Protein AF-A0A924C8W8-F1 (afdb_monomer_lite)

Structure (mmCIF, N/CA/C/O backbone):
data_AF-A0A924C8W8-F1
#
_entry.id   AF-A0A924C8W8-F1
#
loop_
_atom_site.group_PDB
_atom_site.id
_atom_site.type_symbol
_atom_site.label_atom_id
_atom_site.label_alt_id
_atom_site.label_comp_id
_atom_site.label_asym_id
_atom_site.label_entity_id
_atom_site.label_seq_id
_atom_site.pdbx_PDB_ins_code
_atom_site.Cartn_x
_atom_site.Cartn_y
_atom_site.Cartn_z
_atom_site.occupancy
_atom_site.B_iso_or_equiv
_atom_site.auth_seq_id
_atom_site.auth_comp_id
_atom_site.auth_asym_id
_atom_site.auth_atom_id
_atom_site.pdbx_PDB_model_num
ATOM 1 N N . MET A 1 1 ? 62.296 -9.195 -19.898 1.00 49.72 1 MET A N 1
ATOM 2 C CA . MET A 1 1 ? 61.948 -7.994 -19.109 1.00 49.72 1 MET A CA 1
ATOM 3 C C . MET A 1 1 ? 62.668 -6.804 -19.711 1.00 49.72 1 MET A C 1
ATOM 5 O O . MET A 1 1 ? 63.877 -6.718 -19.579 1.00 49.72 1 MET A O 1
ATOM 9 N N . SER A 1 2 ? 61.947 -5.932 -20.408 1.00 40.09 2 SER A N 1
ATOM 10 C CA . SER A 1 2 ? 62.395 -4.562 -20.660 1.00 40.09 2 SER A CA 1
ATOM 11 C C . SER A 1 2 ? 61.134 -3.714 -20.779 1.00 40.09 2 SER A C 1
ATOM 13 O O . SER A 1 2 ? 60.302 -3.962 -21.648 1.00 40.09 2 SER A O 1
ATOM 15 N N . ASN A 1 3 ? 60.918 -2.844 -19.797 1.00 49.16 3 ASN A N 1
ATOM 16 C CA . ASN A 1 3 ? 59.716 -2.024 -19.675 1.00 49.16 3 ASN A CA 1
ATOM 17 C C . ASN A 1 3 ? 59.833 -0.860 -20.675 1.00 49.16 3 ASN A C 1
ATOM 19 O O . ASN A 1 3 ? 60.861 -0.176 -20.639 1.00 49.16 3 ASN A O 1
ATOM 23 N N . PRO A 1 4 ? 58.865 -0.630 -21.580 1.00 58.09 4 PRO A N 1
ATOM 24 C CA . PRO A 1 4 ? 58.994 0.438 -22.560 1.00 58.09 4 PRO A CA 1
ATOM 25 C C . PRO A 1 4 ? 59.036 1.801 -21.862 1.00 58.09 4 PRO A C 1
ATOM 27 O O . PRO A 1 4 ? 58.225 2.111 -20.987 1.00 58.09 4 PRO A O 1
ATOM 30 N N . VAL A 1 5 ? 60.021 2.611 -22.253 1.00 65.06 5 VAL A N 1
ATOM 31 C CA . VAL A 1 5 ? 60.199 3.988 -21.784 1.00 65.06 5 VAL A CA 1
ATOM 32 C C . VAL A 1 5 ? 58.973 4.797 -22.206 1.00 65.06 5 VAL A C 1
ATOM 34 O O . VAL A 1 5 ? 58.684 4.919 -23.397 1.00 65.06 5 VAL A O 1
ATOM 37 N N . ARG A 1 6 ? 58.234 5.332 -21.228 1.00 61.59 6 ARG A N 1
ATOM 38 C CA . ARG A 1 6 ? 57.070 6.190 -21.484 1.00 61.59 6 ARG A CA 1
ATOM 39 C C . ARG A 1 6 ? 57.528 7.458 -22.203 1.00 61.59 6 ARG A C 1
ATOM 41 O O . ARG A 1 6 ? 58.385 8.185 -21.708 1.00 61.59 6 ARG A O 1
ATOM 48 N N . THR A 1 7 ? 56.960 7.711 -23.375 1.00 68.50 7 THR A N 1
ATOM 49 C CA . THR A 1 7 ? 57.207 8.920 -24.172 1.00 68.50 7 THR A CA 1
ATOM 50 C C . THR A 1 7 ? 56.271 10.044 -23.729 1.00 68.50 7 THR A C 1
ATOM 52 O O . THR A 1 7 ? 55.170 9.770 -23.246 1.00 68.50 7 THR A O 1
ATOM 55 N N . LEU A 1 8 ? 56.668 11.308 -23.924 1.00 57.53 8 LEU A N 1
ATOM 56 C CA . LEU A 1 8 ? 55.819 12.476 -23.627 1.00 57.53 8 LEU A CA 1
ATOM 57 C C . LEU A 1 8 ? 54.434 12.358 -24.286 1.00 57.53 8 LEU A C 1
ATOM 59 O O . LEU A 1 8 ? 53.424 12.588 -23.629 1.00 57.53 8 LEU A O 1
ATOM 63 N N . SER A 1 9 ? 54.374 11.870 -25.528 1.00 61.16 9 SER A N 1
ATOM 64 C CA . SER A 1 9 ? 53.119 11.614 -26.243 1.00 61.16 9 SER A CA 1
ATOM 65 C C . SER A 1 9 ? 52.227 10.571 -25.550 1.00 61.16 9 SER A C 1
ATOM 67 O O . SER A 1 9 ? 51.014 10.738 -25.512 1.00 61.16 9 SER A O 1
ATOM 69 N N . SER A 1 10 ? 52.803 9.528 -24.939 1.00 65.50 10 SER A N 1
ATOM 70 C CA . SER A 1 10 ? 52.042 8.496 -24.208 1.00 65.50 10 SER A CA 1
ATOM 71 C C . SER A 1 10 ? 51.504 8.958 -22.849 1.00 65.50 10 SER A C 1
ATOM 73 O O . SER A 1 10 ? 50.552 8.379 -22.341 1.00 65.50 10 SER A O 1
ATOM 75 N N . VAL A 1 11 ? 52.100 9.998 -22.257 1.00 62.12 11 VAL A N 1
ATOM 76 C CA . VAL A 1 11 ? 51.616 10.606 -21.007 1.00 62.12 11 VAL A CA 1
ATOM 77 C C . VAL A 1 11 ? 50.543 11.655 -21.313 1.00 62.12 11 VAL A C 1
ATOM 79 O O . VAL A 1 11 ? 49.527 11.704 -20.628 1.00 62.12 11 VAL A O 1
ATOM 82 N N . VAL A 1 12 ? 50.725 12.442 -22.382 1.00 58.84 12 VAL A N 1
ATOM 83 C CA . VAL A 1 12 ? 49.772 13.479 -22.820 1.00 58.84 12 VAL A CA 1
ATOM 84 C C . VAL A 1 12 ? 48.501 12.884 -23.438 1.00 58.84 12 VAL A C 1
ATOM 86 O O . VAL A 1 12 ? 47.419 13.427 -23.229 1.00 58.84 12 VAL A O 1
ATOM 89 N N . SER A 1 13 ? 48.592 11.724 -24.097 1.00 59.62 13 SER A N 1
ATOM 90 C CA . SER A 1 13 ? 47.418 10.975 -24.575 1.00 59.62 13 SER A CA 1
ATOM 91 C C . SER A 1 13 ? 46.485 10.511 -23.447 1.00 59.62 13 SER A C 1
ATOM 93 O O . SER A 1 13 ? 45.340 10.192 -23.732 1.00 59.62 13 SER A O 1
ATOM 95 N N . CYS A 1 14 ? 46.947 10.467 -22.192 1.00 55.50 14 CYS A N 1
ATOM 96 C CA . CYS A 1 14 ? 46.107 10.199 -21.018 1.00 55.50 14 CYS A CA 1
ATOM 97 C C . CYS A 1 14 ? 45.684 11.481 -20.274 1.00 55.50 14 CYS A C 1
ATOM 99 O O . CYS A 1 14 ? 45.031 11.392 -19.241 1.00 55.50 14 CYS A O 1
ATOM 101 N N . LEU A 1 15 ? 46.116 12.660 -20.735 1.00 60.59 15 LEU A N 1
ATOM 102 C CA . LEU A 1 15 ? 45.879 13.959 -20.089 1.00 60.59 15 LEU A CA 1
ATOM 103 C C . LEU A 1 15 ? 45.055 14.921 -20.955 1.00 60.59 15 LEU A C 1
ATOM 105 O O . LEU A 1 15 ? 44.768 16.030 -20.515 1.00 60.59 15 LEU A O 1
ATOM 109 N N . SER A 1 16 ? 44.675 14.530 -22.171 1.00 56.75 16 SER A N 1
ATOM 110 C CA . SER A 1 16 ? 43.897 15.372 -23.083 1.00 56.75 16 SER A CA 1
ATOM 111 C C . SER A 1 16 ? 42.663 14.640 -23.607 1.00 56.75 16 SER A C 1
ATOM 113 O O . SER A 1 16 ? 42.475 14.487 -24.805 1.00 56.75 16 SER A O 1
ATOM 115 N N . ASP A 1 17 ? 41.789 14.244 -22.678 1.00 58.53 17 ASP A N 1
ATOM 116 C CA . ASP A 1 17 ? 40.392 13.860 -22.957 1.00 58.53 17 ASP A CA 1
ATOM 117 C C . ASP A 1 17 ? 39.496 15.087 -23.257 1.00 58.53 17 ASP A C 1
ATOM 119 O O . ASP A 1 17 ? 38.274 14.979 -23.333 1.00 58.53 17 ASP A O 1
ATOM 123 N N . TYR A 1 18 ? 40.084 16.284 -23.368 1.00 59.72 18 TYR A N 1
ATOM 124 C CA . TYR A 1 18 ? 39.355 17.526 -23.598 1.00 59.72 18 TYR A CA 1
ATOM 125 C C . TYR A 1 18 ? 39.267 17.822 -25.095 1.00 59.72 18 TYR A C 1
ATOM 127 O O . TYR A 1 18 ? 40.156 18.444 -25.677 1.00 59.72 18 TYR A O 1
ATOM 135 N N . ASP A 1 19 ? 38.176 17.363 -25.696 1.00 68.56 19 ASP A N 1
ATOM 136 C CA . ASP A 1 19 ? 37.683 17.865 -26.972 1.00 68.56 19 ASP A CA 1
ATOM 137 C C . ASP A 1 19 ? 36.762 19.076 -26.690 1.00 68.56 19 ASP A C 1
ATOM 139 O O . ASP A 1 19 ? 35.719 18.907 -26.051 1.00 68.56 19 ASP A O 1
ATOM 143 N N . PRO A 1 20 ? 37.142 20.309 -27.085 1.00 66.62 20 PRO A N 1
ATOM 144 C CA . PRO A 1 20 ? 36.341 21.512 -26.842 1.00 66.62 20 PRO A CA 1
ATOM 145 C C . PRO A 1 20 ? 35.015 21.518 -27.615 1.00 66.62 20 PRO A C 1
ATOM 147 O O . PRO A 1 20 ? 34.113 22.269 -27.240 1.00 66.62 20 PRO A O 1
ATOM 150 N N . ASP A 1 21 ? 34.894 20.685 -28.651 1.00 74.62 21 ASP A N 1
ATOM 151 C CA . ASP A 1 21 ? 33.683 20.513 -29.450 1.00 74.62 21 ASP A CA 1
ATOM 152 C C . ASP A 1 21 ? 32.840 19.316 -28.965 1.00 74.62 21 ASP A C 1
ATOM 154 O O . ASP A 1 21 ? 31.777 19.030 -29.526 1.00 74.62 21 ASP A O 1
ATOM 158 N N . ALA A 1 22 ? 33.272 18.619 -27.903 1.00 82.69 22 ALA A N 1
ATOM 159 C CA . ALA A 1 22 ? 32.518 17.511 -27.335 1.00 82.69 22 ALA A CA 1
ATOM 160 C C . ALA A 1 22 ? 31.176 17.982 -26.774 1.00 82.69 22 ALA A C 1
ATOM 162 O O . ALA A 1 22 ? 31.083 18.934 -25.994 1.00 82.69 22 ALA A O 1
ATOM 163 N N . LEU A 1 23 ? 30.128 17.234 -27.115 1.00 83.81 23 LEU A N 1
ATOM 164 C CA . LEU A 1 23 ? 28.798 17.473 -26.587 1.00 83.81 23 LEU A CA 1
ATOM 165 C C . LEU A 1 23 ? 28.797 17.266 -25.057 1.00 83.81 23 LEU A C 1
ATOM 167 O O . LEU A 1 23 ? 29.151 16.179 -24.586 1.00 83.81 23 LEU A O 1
ATOM 171 N N . PRO A 1 24 ? 28.363 18.258 -24.259 1.00 89.19 24 PRO A N 1
ATOM 172 C CA . PRO A 1 24 ? 28.185 18.086 -22.826 1.00 89.19 24 PRO A CA 1
ATOM 173 C C . PRO A 1 24 ? 27.278 16.893 -22.511 1.00 89.19 24 PRO A C 1
ATOM 175 O O . PRO A 1 24 ? 26.231 16.715 -23.130 1.00 89.19 24 PRO A O 1
ATOM 178 N N . VAL A 1 25 ? 27.628 16.114 -21.483 1.00 91.06 25 VAL A N 1
ATOM 179 C CA . VAL A 1 25 ? 26.879 14.904 -21.087 1.00 91.06 25 VAL A CA 1
ATOM 180 C C . VAL A 1 25 ? 25.386 15.179 -20.871 1.00 91.06 25 VAL A C 1
ATOM 182 O O . VAL A 1 25 ? 24.559 14.342 -21.214 1.00 91.06 25 VAL A O 1
ATOM 185 N N . ALA A 1 26 ? 25.026 16.345 -20.325 1.00 92.06 26 ALA A N 1
ATOM 186 C CA . ALA A 1 26 ? 23.626 16.735 -20.160 1.00 92.06 26 ALA A CA 1
ATOM 187 C C . ALA A 1 26 ? 22.896 16.837 -21.510 1.00 92.06 26 ALA A C 1
ATOM 189 O O . ALA A 1 26 ? 21.870 16.194 -21.687 1.00 92.06 26 ALA A O 1
ATOM 190 N N . GLN A 1 27 ? 23.489 17.524 -22.491 1.00 89.56 27 GLN A N 1
ATOM 191 C CA . GLN A 1 27 ? 22.912 17.652 -23.832 1.00 89.56 27 GLN A CA 1
ATOM 192 C C . GLN A 1 27 ? 22.836 16.299 -24.549 1.00 89.56 27 GLN A C 1
ATOM 194 O O . GLN A 1 27 ? 21.854 16.015 -25.224 1.00 89.56 27 GLN A O 1
ATOM 199 N N . ALA A 1 28 ? 23.834 15.430 -24.366 1.00 92.31 28 ALA A N 1
ATOM 200 C CA . ALA A 1 28 ? 23.784 14.071 -24.903 1.00 92.31 28 ALA A CA 1
ATOM 201 C C . ALA A 1 28 ? 22.609 13.269 -24.322 1.00 92.31 28 ALA A C 1
ATOM 203 O O . ALA A 1 28 ? 21.937 12.543 -25.050 1.00 92.31 28 ALA A O 1
ATOM 204 N N . ARG A 1 29 ? 22.341 13.409 -23.018 1.00 94.88 29 ARG A N 1
ATOM 205 C CA . ARG A 1 29 ? 21.207 12.752 -22.354 1.00 94.88 29 ARG A CA 1
ATOM 206 C C . ARG A 1 29 ? 19.866 13.297 -22.830 1.00 94.88 29 ARG A C 1
ATOM 208 O O . ARG A 1 29 ? 18.963 12.489 -23.015 1.00 94.88 29 ARG A O 1
ATOM 215 N N . ASP A 1 30 ? 19.761 14.606 -23.040 1.00 94.00 30 ASP A N 1
ATOM 216 C CA . ASP A 1 30 ? 18.543 15.243 -23.552 1.00 94.00 30 ASP A CA 1
ATOM 217 C C . ASP A 1 30 ? 18.231 14.740 -24.965 1.00 94.00 30 ASP A C 1
ATOM 219 O O . ASP A 1 30 ? 17.139 14.240 -25.209 1.00 94.00 30 ASP A O 1
ATOM 223 N N . ILE A 1 31 ? 19.232 14.728 -25.856 1.00 93.12 31 ILE A N 1
ATOM 224 C CA . ILE A 1 31 ? 19.084 14.162 -27.204 1.00 93.12 31 ILE A CA 1
ATOM 225 C C . ILE A 1 31 ? 18.654 12.696 -27.120 1.00 93.12 31 ILE A C 1
ATOM 227 O O . ILE A 1 31 ? 17.700 12.302 -27.774 1.00 93.12 31 ILE A O 1
ATOM 231 N N . ILE A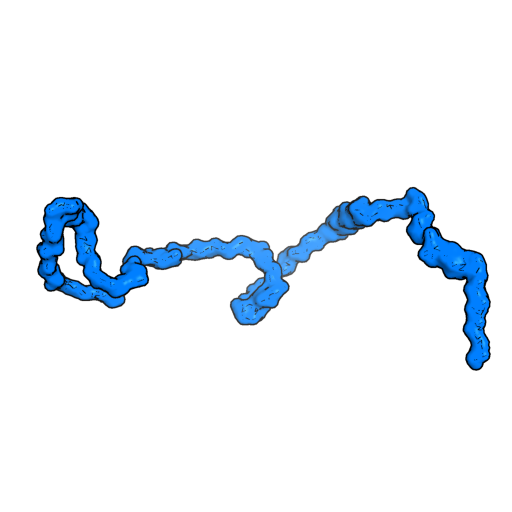 1 32 ? 19.324 11.869 -26.312 1.00 95.19 32 ILE A N 1
ATOM 232 C CA . ILE A 1 32 ? 18.947 10.455 -26.170 1.00 95.19 32 ILE A CA 1
ATOM 233 C C . ILE A 1 32 ? 17.493 10.318 -25.696 1.00 95.19 32 ILE A C 1
ATOM 235 O O . ILE A 1 32 ? 16.770 9.478 -26.224 1.00 95.19 32 ILE A O 1
ATOM 239 N N . ALA A 1 33 ? 17.056 11.134 -24.734 1.00 93.75 33 ALA A N 1
ATOM 240 C CA . ALA A 1 33 ? 15.683 11.115 -24.241 1.00 93.75 33 ALA A CA 1
ATOM 241 C C . ALA A 1 33 ? 14.667 11.507 -25.327 1.00 93.75 33 ALA A C 1
ATOM 243 O O . ALA A 1 33 ? 13.618 10.874 -25.407 1.00 93.75 33 ALA A O 1
ATOM 244 N N . ASP A 1 34 ? 15.000 12.466 -26.197 1.00 94.62 34 ASP A N 1
ATOM 245 C CA . ASP A 1 34 ? 14.142 12.902 -27.309 1.00 94.62 34 ASP A CA 1
ATOM 246 C C . ASP A 1 34 ? 13.908 11.805 -28.367 1.00 94.62 34 ASP A C 1
ATOM 248 O O . ASP A 1 34 ? 12.926 11.858 -29.107 1.00 94.62 34 ASP A O 1
ATOM 252 N N . PHE A 1 35 ? 14.793 10.806 -28.450 1.00 93.62 35 PHE A N 1
ATOM 253 C CA . PHE A 1 35 ? 14.707 9.705 -29.419 1.00 93.62 35 PHE A CA 1
ATOM 254 C C . PHE A 1 35 ? 14.166 8.389 -28.837 1.00 93.62 35 PHE A C 1
ATOM 256 O O . PHE A 1 35 ? 14.043 7.412 -29.579 1.00 93.62 35 PHE A O 1
ATOM 263 N N . ILE A 1 36 ? 13.866 8.321 -27.536 1.00 95.19 36 ILE A N 1
ATOM 264 C CA . ILE A 1 36 ? 13.356 7.101 -26.897 1.00 95.19 36 ILE A CA 1
ATOM 265 C C . ILE A 1 36 ? 11.845 7.197 -26.713 1.00 95.19 36 ILE A C 1
ATOM 267 O O . ILE A 1 36 ? 11.331 8.110 -26.072 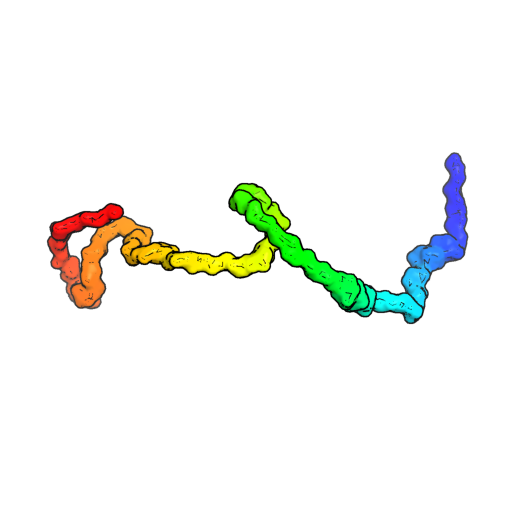1.00 95.19 36 ILE A O 1
ATOM 271 N N . GLU A 1 37 ? 11.140 6.180 -27.198 1.00 92.88 37 GLU A N 1
ATOM 272 C CA . GLU A 1 37 ? 9.716 5.995 -26.939 1.00 92.88 37 GLU A CA 1
ATOM 273 C C . GLU A 1 37 ? 9.512 5.042 -25.747 1.00 92.88 37 GLU A C 1
ATOM 275 O O . GLU A 1 37 ? 10.189 4.009 -25.655 1.00 92.88 37 GLU A O 1
ATOM 280 N N . PRO A 1 38 ? 8.599 5.355 -24.808 1.00 90.50 38 PRO A N 1
ATOM 281 C CA . PRO A 1 38 ? 8.223 4.426 -23.750 1.00 90.50 38 PRO A CA 1
ATOM 282 C C . PRO A 1 38 ? 7.650 3.122 -24.316 1.00 90.50 38 PRO A C 1
ATOM 284 O O . PRO A 1 38 ? 6.914 3.129 -25.299 1.00 90.50 38 PRO A O 1
ATOM 287 N N . ILE A 1 39 ? 7.939 2.001 -23.653 1.00 93.06 39 ILE A N 1
ATOM 288 C CA . ILE A 1 39 ? 7.331 0.709 -23.990 1.00 93.06 39 ILE A CA 1
ATOM 289 C C . ILE A 1 39 ? 5.853 0.736 -23.578 1.00 93.06 39 ILE A C 1
ATOM 291 O O . ILE A 1 39 ? 5.542 1.017 -22.421 1.00 93.06 39 ILE A O 1
ATOM 295 N N . ASP A 1 40 ? 4.960 0.402 -24.506 1.00 92.75 40 ASP A N 1
ATOM 296 C CA . ASP A 1 40 ? 3.504 0.358 -24.317 1.00 92.75 40 ASP A CA 1
ATOM 297 C C . ASP A 1 40 ? 2.959 -1.060 -24.068 1.00 92.75 40 ASP A C 1
ATOM 299 O O . ASP A 1 40 ? 1.800 -1.236 -23.691 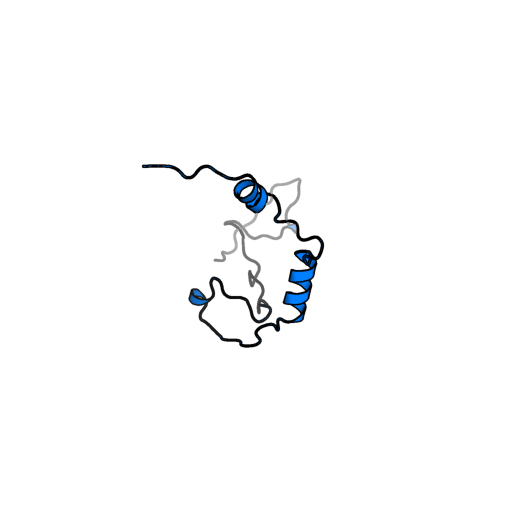1.00 92.75 40 ASP A O 1
ATOM 303 N N . ALA A 1 41 ? 3.794 -2.085 -24.257 1.00 95.94 41 ALA A N 1
ATOM 304 C CA . ALA A 1 41 ? 3.427 -3.470 -24.024 1.00 95.94 41 ALA A CA 1
ATOM 305 C C . ALA A 1 41 ? 3.155 -3.733 -22.535 1.00 95.94 41 ALA A C 1
ATOM 307 O O . ALA A 1 41 ? 4.009 -3.525 -21.671 1.00 95.94 41 ALA A O 1
ATOM 308 N N . VAL A 1 42 ? 1.970 -4.273 -22.252 1.00 97.31 42 VAL A N 1
ATOM 309 C CA . VAL A 1 42 ? 1.526 -4.638 -20.905 1.00 97.31 42 VAL A CA 1
ATOM 310 C C . VAL A 1 42 ? 1.285 -6.138 -20.837 1.00 97.31 42 VAL A C 1
ATOM 312 O O . VAL A 1 42 ? 0.720 -6.738 -21.750 1.00 97.31 42 VAL A O 1
ATOM 315 N N . GLU A 1 43 ? 1.669 -6.744 -19.720 1.00 97.12 43 GLU A N 1
ATOM 316 C CA . GLU A 1 43 ? 1.305 -8.116 -19.389 1.00 97.12 43 GLU A CA 1
ATOM 317 C C . GLU A 1 43 ? 0.781 -8.208 -17.955 1.00 97.12 43 GLU A C 1
ATOM 319 O O . GLU A 1 43 ? 1.163 -7.429 -17.079 1.00 97.12 43 GLU A O 1
ATOM 324 N N . HIS A 1 44 ? -0.083 -9.191 -17.712 1.00 97.38 44 HIS A N 1
ATOM 325 C CA . HIS A 1 44 ? -0.533 -9.538 -16.371 1.00 97.38 44 HIS A CA 1
ATOM 326 C C . HIS A 1 44 ? 0.284 -10.714 -15.853 1.00 97.38 44 HIS A C 1
ATOM 328 O O . HIS A 1 44 ? 0.290 -11.793 -16.442 1.00 97.38 44 HIS A O 1
ATOM 334 N N . VAL A 1 45 ? 0.932 -10.511 -14.713 1.00 97.25 45 VAL A N 1
ATOM 335 C CA . VAL A 1 45 ? 1.736 -11.531 -14.038 1.00 97.25 45 VAL A CA 1
ATOM 336 C C . VAL A 1 45 ? 1.185 -11.798 -12.643 1.00 97.25 45 VAL A C 1
ATOM 338 O O . VAL A 1 45 ? 0.520 -10.953 -12.044 1.00 97.25 45 VAL A O 1
ATOM 341 N N . ALA A 1 46 ? 1.468 -12.981 -12.100 1.00 98.00 46 ALA A N 1
ATOM 342 C CA . ALA A 1 46 ? 1.167 -13.273 -10.703 1.00 98.00 46 ALA A CA 1
ATOM 343 C C . ALA A 1 46 ? 2.060 -12.439 -9.765 1.00 98.00 46 ALA A C 1
ATOM 345 O O . ALA A 1 46 ? 3.221 -12.179 -10.084 1.00 98.00 46 ALA A O 1
ATOM 346 N N . LEU A 1 47 ? 1.553 -12.087 -8.575 1.00 97.44 47 LEU A N 1
ATOM 347 C CA . LEU A 1 47 ? 2.273 -11.255 -7.594 1.00 97.44 47 LEU A CA 1
ATOM 348 C C . LEU A 1 47 ? 3.709 -11.724 -7.282 1.00 97.44 47 LEU A C 1
ATOM 350 O O . LEU A 1 47 ? 4.598 -10.874 -7.250 1.00 97.44 47 LEU A O 1
ATOM 354 N N . PRO A 1 48 ? 4.006 -13.031 -7.122 1.00 98.06 48 PRO A N 1
ATOM 355 C CA . PRO A 1 48 ? 5.380 -13.473 -6.868 1.00 98.06 48 PRO A CA 1
ATOM 356 C C . PRO A 1 48 ? 6.367 -13.163 -8.005 1.00 98.06 48 PRO A C 1
ATOM 358 O O . PRO A 1 48 ? 7.565 -13.071 -7.760 1.00 98.06 48 PRO A O 1
ATOM 361 N N . ALA A 1 49 ? 5.879 -12.990 -9.236 1.00 97.88 49 ALA A N 1
ATOM 362 C CA . ALA A 1 49 ? 6.685 -12.651 -10.409 1.00 97.88 49 ALA A CA 1
ATOM 363 C C . ALA A 1 49 ? 6.745 -11.135 -10.687 1.00 97.88 49 ALA A C 1
ATOM 365 O O . ALA A 1 49 ? 7.381 -10.712 -11.651 1.00 97.88 49 ALA A O 1
ATOM 366 N N . ALA A 1 50 ? 6.083 -10.311 -9.868 1.00 97.44 50 ALA A N 1
ATOM 367 C CA . ALA A 1 50 ? 6.004 -8.865 -10.073 1.00 97.44 50 ALA A CA 1
ATOM 368 C C . ALA A 1 50 ? 7.223 -8.094 -9.529 1.00 97.44 50 ALA A C 1
ATOM 370 O O . ALA A 1 50 ? 7.411 -6.927 -9.869 1.00 97.44 50 ALA A O 1
ATOM 371 N N . LEU A 1 51 ? 8.067 -8.715 -8.695 1.00 97.88 51 LEU A N 1
ATOM 372 C CA . LEU A 1 51 ? 9.234 -8.050 -8.111 1.00 97.88 51 LEU A CA 1
ATOM 373 C C . LEU A 1 51 ? 10.209 -7.576 -9.204 1.00 97.88 51 LEU A C 1
ATOM 375 O O . LEU A 1 51 ? 10.651 -8.363 -10.036 1.00 97.88 51 LEU A O 1
ATOM 379 N N . GLY A 1 52 ? 10.559 -6.286 -9.183 1.00 96.75 52 GLY A N 1
ATOM 380 C CA . GLY A 1 52 ? 11.459 -5.667 -10.166 1.00 96.75 52 GLY A CA 1
ATOM 381 C C . GLY A 1 52 ? 10.794 -5.260 -11.487 1.00 96.75 52 GLY A C 1
ATOM 382 O O . GLY A 1 52 ? 11.476 -4.753 -12.374 1.00 96.75 52 GLY A O 1
ATOM 383 N N . ARG A 1 53 ? 9.478 -5.458 -11.632 1.00 96.62 53 ARG A N 1
ATOM 384 C CA . ARG A 1 53 ? 8.688 -4.970 -12.772 1.00 96.62 53 ARG A CA 1
ATOM 385 C C . ARG A 1 53 ? 8.241 -3.519 -12.541 1.00 96.62 53 ARG A C 1
ATOM 387 O O . ARG A 1 53 ? 8.212 -3.044 -11.408 1.00 96.62 53 ARG A O 1
ATOM 394 N N . VAL A 1 54 ? 7.864 -2.832 -13.620 1.00 95.62 54 VAL A N 1
ATOM 395 C CA . VAL A 1 54 ? 7.268 -1.486 -13.577 1.00 95.62 54 VAL A CA 1
ATOM 396 C C . VAL A 1 54 ? 5.756 -1.615 -13.751 1.00 95.62 54 VAL A C 1
ATOM 398 O O . VAL A 1 54 ? 5.301 -2.370 -14.610 1.00 95.62 54 VAL A O 1
ATOM 401 N N . LEU A 1 55 ? 4.981 -0.912 -12.921 1.00 96.25 55 LEU A N 1
ATOM 402 C CA . LEU A 1 55 ? 3.526 -0.873 -13.052 1.00 96.25 55 LEU A CA 1
ATOM 403 C C . LEU A 1 55 ? 3.132 -0.177 -14.356 1.00 96.25 55 LEU A C 1
ATOM 405 O O . LEU A 1 55 ? 3.617 0.910 -14.653 1.00 96.25 55 LEU A O 1
ATOM 409 N N . ALA A 1 56 ? 2.221 -0.797 -15.102 1.00 96.50 56 ALA A N 1
ATOM 410 C CA . ALA A 1 56 ? 1.665 -0.208 -16.317 1.00 96.50 56 ALA A CA 1
ATOM 411 C C . ALA A 1 56 ? 0.594 0.862 -16.032 1.00 96.50 56 ALA A C 1
ATOM 413 O O . ALA A 1 56 ? 0.333 1.711 -16.877 1.00 96.50 56 ALA A O 1
ATOM 414 N N . ALA A 1 57 ? -0.041 0.804 -14.859 1.00 95.81 57 ALA A N 1
ATOM 415 C CA . ALA A 1 57 ? -1.074 1.734 -14.417 1.00 95.81 57 ALA A CA 1
ATOM 416 C C . ALA A 1 57 ? -1.117 1.801 -12.882 1.00 95.81 57 ALA A C 1
ATOM 418 O O . ALA A 1 57 ? -0.584 0.919 -12.199 1.00 95.81 57 ALA A O 1
ATOM 419 N N . ASP A 1 58 ? -1.783 2.826 -12.355 1.00 97.62 58 ASP A N 1
ATOM 420 C CA . ASP A 1 58 ? -1.996 3.000 -10.919 1.00 97.62 58 ASP A CA 1
ATOM 421 C C . ASP A 1 58 ? -2.765 1.817 -10.308 1.00 97.62 58 ASP A C 1
ATOM 423 O O . ASP A 1 58 ? -3.718 1.292 -10.888 1.00 97.62 58 ASP A O 1
ATOM 427 N N . VAL A 1 59 ? -2.376 1.421 -9.094 1.00 96.44 59 VAL A N 1
ATOM 428 C CA . VAL A 1 59 ? -3.074 0.392 -8.312 1.00 96.44 59 VAL A CA 1
ATOM 429 C C . VAL A 1 59 ? -3.936 1.083 -7.264 1.00 96.44 59 VAL A C 1
ATOM 431 O O . VAL A 1 59 ? -3.430 1.592 -6.265 1.00 96.44 59 VAL A O 1
ATOM 434 N N . ILE A 1 60 ? -5.246 1.100 -7.494 1.00 97.56 60 ILE A N 1
ATOM 435 C CA . ILE A 1 60 ? -6.220 1.732 -6.601 1.00 97.56 60 ILE A CA 1
ATOM 436 C C . ILE A 1 60 ? -6.873 0.663 -5.723 1.00 97.56 60 ILE A C 1
ATOM 438 O O . ILE A 1 60 ? -7.333 -0.361 -6.233 1.00 97.56 60 ILE A O 1
ATOM 442 N N . SER A 1 61 ? -6.920 0.895 -4.406 1.00 96.94 61 SER A N 1
ATOM 443 C CA . SER A 1 61 ? -7.598 -0.029 -3.492 1.00 96.94 61 SER A CA 1
ATOM 444 C C . SER A 1 61 ? -9.102 -0.051 -3.784 1.00 96.94 61 SER A C 1
ATOM 446 O O . SER A 1 61 ? -9.719 1.014 -3.825 1.00 96.94 61 SER A O 1
ATOM 448 N N . PRO A 1 62 ? -9.722 -1.230 -3.952 1.00 96.94 62 PRO A N 1
ATOM 449 C CA . PRO A 1 62 ? -11.164 -1.330 -4.151 1.00 96.94 62 PRO A CA 1
ATOM 450 C C . PRO A 1 62 ? -11.960 -1.233 -2.838 1.00 96.94 62 PRO A C 1
ATOM 452 O O . PRO A 1 62 ? -13.188 -1.256 -2.880 1.00 96.94 62 PRO A O 1
ATOM 455 N N . ALA A 1 63 ? -11.285 -1.188 -1.684 1.00 96.31 63 ALA A N 1
ATOM 456 C CA . ALA A 1 63 ? -11.910 -1.193 -0.366 1.00 96.31 63 ALA A CA 1
ATOM 457 C C . ALA A 1 63 ? -11.057 -0.465 0.684 1.00 96.31 63 ALA A C 1
ATOM 459 O O . ALA A 1 63 ? -9.840 -0.316 0.523 1.00 96.31 63 ALA A O 1
ATOM 460 N N . ASP A 1 64 ? -11.702 -0.067 1.778 1.00 96.81 64 ASP A N 1
ATOM 461 C CA . ASP A 1 64 ? -11.027 0.433 2.970 1.00 96.81 64 ASP A CA 1
ATOM 462 C C . ASP A 1 64 ? -10.250 -0.686 3.671 1.00 96.81 64 ASP A C 1
ATOM 464 O O . ASP A 1 64 ? -10.659 -1.853 3.692 1.00 96.81 64 ASP A O 1
ATOM 468 N N . VAL A 1 65 ? -9.107 -0.324 4.251 1.00 93.25 65 VAL A N 1
ATOM 469 C CA . VAL A 1 65 ? -8.268 -1.235 5.032 1.00 93.25 65 VAL A CA 1
ATOM 470 C C . VAL A 1 65 ? -7.849 -0.511 6.319 1.00 93.25 65 VAL A C 1
ATOM 472 O O . VAL A 1 65 ? -6.993 0.373 6.249 1.00 93.25 65 VAL A O 1
ATOM 475 N N . PRO A 1 66 ? -8.420 -0.863 7.490 1.00 93.69 66 PRO A N 1
ATOM 476 C CA . PRO A 1 66 ? -9.388 -1.942 7.720 1.00 93.69 66 PRO A CA 1
ATOM 477 C C . PRO A 1 66 ? -10.777 -1.636 7.136 1.00 93.69 66 PRO A C 1
ATOM 479 O O . PRO A 1 66 ? -11.163 -0.482 7.001 1.00 93.69 66 PRO A O 1
ATOM 482 N N . ALA A 1 67 ? -11.538 -2.685 6.810 1.00 94.94 67 ALA A N 1
ATOM 483 C CA . ALA A 1 67 ? -12.872 -2.533 6.219 1.00 94.94 67 ALA A CA 1
ATOM 484 C C . ALA A 1 67 ? -13.919 -1.987 7.209 1.00 94.94 67 ALA A C 1
ATOM 486 O O . ALA A 1 67 ? -14.940 -1.438 6.795 1.00 94.94 67 ALA A O 1
ATOM 487 N N . HIS A 1 68 ? -13.687 -2.170 8.511 1.00 93.44 68 HIS A N 1
ATOM 488 C CA . HIS A 1 68 ? -14.582 -1.784 9.599 1.00 93.44 68 HIS A CA 1
ATOM 489 C C . HIS A 1 68 ? -13.763 -1.316 10.803 1.00 93.44 68 HIS A C 1
ATOM 491 O O . HIS A 1 68 ? -12.588 -1.673 10.927 1.00 93.44 68 HIS A O 1
ATOM 497 N N . ASP A 1 69 ? -14.410 -0.596 11.718 1.00 93.88 69 ASP A N 1
ATOM 498 C CA . ASP A 1 69 ? -13.821 -0.258 13.010 1.00 93.88 69 ASP A CA 1
ATOM 499 C C . ASP A 1 69 ? -13.496 -1.542 13.786 1.00 93.88 69 ASP A C 1
ATOM 501 O O . ASP A 1 69 ? -14.364 -2.387 14.022 1.00 93.88 69 ASP A O 1
ATOM 505 N N . ASN A 1 70 ? -12.239 -1.692 14.192 1.00 93.81 70 ASN A N 1
ATOM 506 C CA . ASN A 1 70 ? -11.766 -2.814 14.989 1.00 93.81 70 ASN A CA 1
ATOM 507 C C . ASN A 1 70 ? -11.026 -2.323 16.236 1.00 93.81 70 ASN A C 1
ATOM 509 O O . ASN A 1 70 ? -10.449 -1.235 1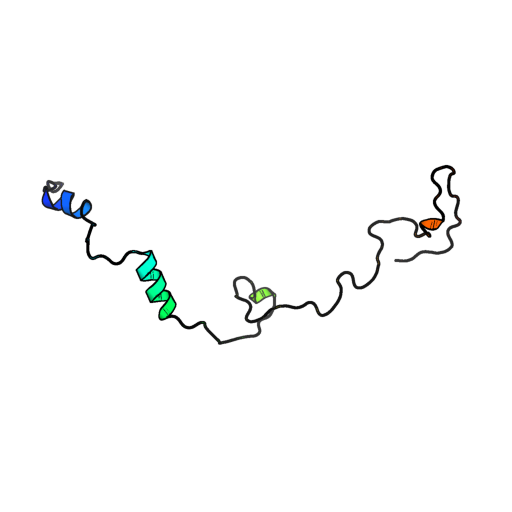6.261 1.00 93.81 70 ASN A O 1
ATOM 513 N N . SER A 1 71 ? -11.024 -3.142 17.289 1.00 94.19 71 SER A N 1
ATOM 514 C CA . SER A 1 71 ? -10.228 -2.827 18.470 1.00 94.19 71 SER A CA 1
ATOM 515 C C . SER A 1 71 ? -8.746 -3.022 18.165 1.00 94.19 71 SER A C 1
ATOM 517 O O . SER A 1 71 ? -8.340 -4.073 17.672 1.00 94.19 71 SER A O 1
ATOM 519 N N . ALA A 1 72 ? -7.927 -2.019 18.484 1.00 93.00 72 ALA A N 1
ATOM 520 C CA . ALA A 1 72 ? -6.477 -2.110 18.330 1.00 93.00 72 ALA A CA 1
ATOM 521 C C . ALA A 1 72 ? -5.823 -3.021 19.384 1.00 93.00 72 ALA A C 1
ATOM 523 O O . ALA A 1 72 ? -4.706 -3.491 19.180 1.00 93.00 72 ALA A O 1
ATOM 524 N N . MET A 1 73 ? -6.497 -3.236 20.518 1.00 94.06 73 MET A N 1
ATOM 525 C CA . MET A 1 73 ? -6.016 -4.049 21.635 1.00 94.06 73 MET A CA 1
ATOM 526 C C . MET A 1 73 ? -7.161 -4.817 22.293 1.00 94.06 73 MET A C 1
ATOM 528 O O . MET A 1 73 ? -8.336 -4.508 22.089 1.00 94.06 73 MET A O 1
ATOM 532 N N . ASP A 1 74 ? -6.811 -5.759 23.158 1.00 95.50 74 ASP A N 1
ATOM 533 C CA . ASP A 1 74 ? -7.772 -6.382 24.059 1.00 95.50 74 ASP A CA 1
ATOM 534 C C . ASP A 1 74 ? -8.251 -5.361 25.099 1.00 95.50 74 ASP A C 1
ATOM 536 O O . ASP A 1 74 ? -7.459 -4.615 25.683 1.00 95.50 74 ASP A O 1
ATOM 540 N N . GLY A 1 75 ? -9.559 -5.314 25.342 1.00 94.06 75 GLY A N 1
ATOM 541 C CA . GLY A 1 75 ? -10.139 -4.354 26.271 1.00 94.06 75 GLY A CA 1
ATOM 542 C C . GLY A 1 75 ? -11.660 -4.388 26.295 1.00 94.06 75 GLY A C 1
ATOM 543 O O . GLY A 1 75 ? -12.287 -5.369 25.898 1.00 94.06 75 GLY A O 1
ATOM 544 N N . TYR A 1 76 ? -12.250 -3.292 26.769 1.00 94.25 76 TYR A N 1
ATOM 545 C CA . TYR A 1 76 ? -13.696 -3.118 26.857 1.00 94.25 76 TYR A CA 1
ATOM 546 C C . TYR A 1 76 ? -14.140 -1.989 25.932 1.00 94.25 76 TYR A C 1
ATOM 548 O O . TYR A 1 76 ? -13.616 -0.879 26.012 1.00 94.25 76 TYR A O 1
ATOM 556 N N . ALA A 1 77 ? -15.128 -2.266 25.082 1.00 95.19 77 ALA A N 1
ATOM 557 C CA . ALA A 1 77 ? -15.813 -1.239 24.311 1.00 95.19 77 ALA A CA 1
ATOM 558 C C . ALA A 1 77 ? -16.908 -0.595 25.172 1.00 95.19 77 ALA A C 1
ATOM 560 O O . ALA A 1 77 ? -17.747 -1.289 25.746 1.00 95.19 77 ALA A O 1
ATOM 561 N N . PHE A 1 78 ? -16.899 0.730 25.256 1.00 94.31 78 PHE A N 1
ATOM 562 C CA . PHE A 1 78 ? -17.916 1.529 25.938 1.00 94.31 78 PHE A CA 1
ATOM 563 C C . PHE A 1 78 ? -17.990 2.919 25.288 1.00 94.31 78 PHE A C 1
ATOM 565 O O . PHE A 1 78 ? -17.099 3.303 24.526 1.00 94.31 78 PHE A O 1
ATOM 572 N N . ALA A 1 79 ? -19.055 3.675 25.555 1.00 94.44 79 ALA A N 1
ATOM 573 C CA . ALA A 1 79 ? -19.202 5.016 25.005 1.00 94.44 79 ALA A CA 1
ATOM 574 C C . ALA A 1 79 ? -18.243 5.985 25.710 1.00 94.44 79 ALA A C 1
ATOM 576 O O . ALA A 1 79 ? -18.305 6.163 26.924 1.00 94.44 79 ALA A O 1
ATOM 577 N N . SER A 1 80 ? -17.372 6.658 24.955 1.00 93.25 80 SER A N 1
ATOM 578 C CA . SER A 1 80 ? -16.403 7.601 25.533 1.00 93.25 80 SER A CA 1
ATOM 579 C C . SER A 1 80 ? -17.064 8.769 26.271 1.00 93.25 80 SER A C 1
ATOM 581 O O . SER A 1 80 ? -16.462 9.327 27.184 1.00 93.25 80 SER A O 1
ATOM 583 N N . SER A 1 81 ? -18.311 9.102 25.922 1.00 94.38 81 SER A N 1
ATOM 584 C CA . SER A 1 81 ? -19.130 10.104 26.609 1.00 94.38 81 SER A CA 1
ATOM 585 C C . SER A 1 81 ? -19.419 9.777 28.073 1.00 94.38 81 SER A C 1
ATOM 587 O O . SER A 1 81 ? -19.736 10.688 28.832 1.00 94.38 81 SER A O 1
ATOM 589 N N . ASP A 1 82 ? -19.313 8.508 28.471 1.00 92.12 82 ASP A N 1
ATOM 590 C CA . ASP A 1 82 ? -19.566 8.083 29.848 1.00 92.12 82 ASP A CA 1
ATOM 591 C C . ASP A 1 82 ? -18.368 8.381 30.768 1.00 92.12 82 ASP A C 1
ATOM 593 O O . ASP A 1 82 ? -18.491 8.323 31.992 1.00 92.12 82 ASP A O 1
ATOM 597 N N . LEU A 1 83 ? -17.202 8.731 30.206 1.00 92.31 83 LEU A N 1
ATOM 598 C CA . LEU A 1 83 ? -16.028 9.121 30.986 1.00 92.31 83 LEU A CA 1
ATOM 599 C C . LEU A 1 83 ? -16.164 10.548 31.506 1.00 92.31 83 LEU 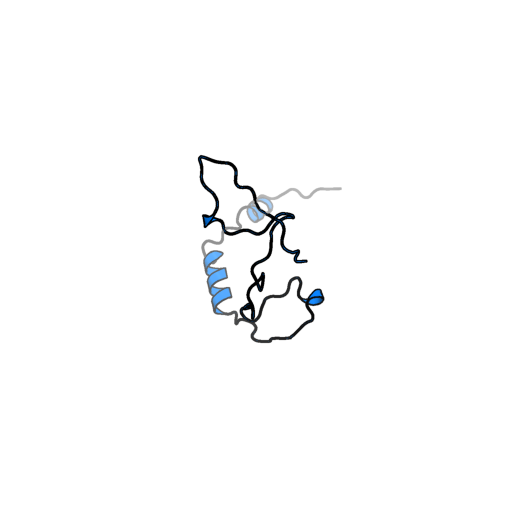A C 1
ATOM 601 O O . LEU A 1 83 ? -16.325 11.502 30.744 1.00 92.31 83 LEU A O 1
ATOM 605 N N . THR A 1 84 ? -15.973 10.707 32.812 1.00 87.88 84 THR A N 1
ATOM 606 C CA . THR A 1 84 ? -15.785 12.010 33.450 1.00 87.88 84 THR A CA 1
ATOM 607 C C . THR A 1 84 ? -14.401 12.062 34.090 1.00 87.88 84 THR A C 1
ATOM 609 O O . THR A 1 84 ? -13.845 11.051 34.509 1.00 87.88 84 THR A O 1
ATOM 612 N N . THR A 1 85 ? -13.802 13.250 34.166 1.00 83.19 85 THR A N 1
ATOM 613 C CA . THR A 1 85 ? -12.434 13.414 34.692 1.00 83.19 85 THR A CA 1
ATOM 614 C C . THR A 1 85 ? -12.348 13.369 36.217 1.00 83.19 85 THR A C 1
ATOM 616 O O . THR A 1 85 ? -11.255 13.470 36.767 1.00 83.19 85 THR A O 1
ATOM 619 N N . GLN A 1 86 ? -13.485 13.276 36.908 1.00 80.25 86 GLN A N 1
ATOM 620 C CA . GLN A 1 86 ? -13.568 13.511 38.351 1.00 80.25 86 GLN A CA 1
ATOM 621 C C . GLN A 1 86 ? -14.025 12.289 39.149 1.00 80.25 86 GLN A C 1
ATOM 623 O O . GLN A 1 86 ? -13.903 12.301 40.372 1.00 80.25 86 GLN A O 1
ATOM 628 N N . THR A 1 87 ? -14.541 11.247 38.495 1.00 86.81 87 THR A N 1
ATOM 629 C CA . THR A 1 87 ? -15.069 10.060 39.176 1.00 86.81 87 THR A CA 1
ATOM 630 C C . THR A 1 87 ? -14.783 8.795 38.385 1.00 86.81 87 THR A C 1
ATOM 632 O O . THR A 1 87 ? -14.894 8.799 37.161 1.00 86.81 87 THR A O 1
ATOM 635 N N . ASP A 1 88 ? -14.499 7.707 39.095 1.00 91.50 88 ASP A N 1
ATOM 636 C CA . ASP A 1 88 ? -14.338 6.388 38.488 1.00 91.50 88 ASP A CA 1
ATOM 637 C C . ASP A 1 88 ? -15.639 5.927 37.815 1.00 91.50 88 ASP A C 1
ATOM 639 O O . ASP A 1 88 ? 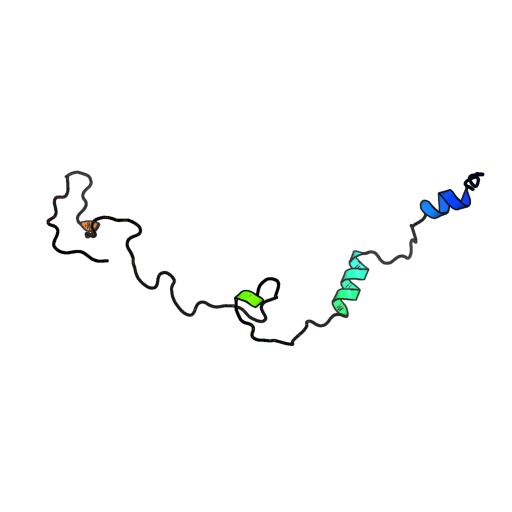-16.730 6.029 38.385 1.00 91.50 88 ASP A O 1
ATOM 643 N N . LEU A 1 89 ? -15.516 5.382 36.602 1.00 92.69 89 LEU A N 1
ATOM 644 C CA . LEU A 1 89 ? -16.630 4.821 35.843 1.00 92.69 89 LEU A CA 1
ATOM 645 C C . LEU A 1 89 ? -16.733 3.314 36.109 1.00 92.69 89 LEU A C 1
ATOM 647 O O . LEU A 1 89 ? -15.820 2.555 35.793 1.00 92.69 89 LEU A O 1
ATOM 651 N N . THR A 1 90 ? -17.859 2.873 36.670 1.00 94.12 90 THR A N 1
ATOM 652 C CA . THR A 1 90 ? -18.159 1.446 36.872 1.00 94.12 90 THR A CA 1
ATOM 653 C C . THR A 1 90 ? -19.210 0.990 35.865 1.00 94.12 90 THR A C 1
ATOM 655 O O . THR A 1 90 ? -20.304 1.550 35.825 1.00 94.12 90 THR A O 1
ATOM 658 N N . LEU A 1 91 ? -18.894 -0.041 35.078 1.00 95.38 91 LEU A N 1
ATOM 659 C CA . LEU A 1 91 ? -19.776 -0.614 34.057 1.00 95.38 91 LEU A CA 1
ATOM 660 C C . LEU A 1 91 ? -19.942 -2.121 34.261 1.00 95.38 91 LEU A C 1
ATOM 662 O O . LEU A 1 91 ? -19.043 -2.798 34.756 1.00 95.38 91 LEU A O 1
ATOM 666 N N . ASN A 1 92 ? -21.082 -2.649 33.816 1.00 97.44 92 ASN A N 1
ATOM 667 C CA . ASN A 1 92 ? -21.316 -4.087 33.745 1.00 97.44 92 ASN A CA 1
ATOM 668 C C . ASN A 1 92 ? -20.966 -4.597 32.346 1.00 97.44 92 ASN A C 1
ATOM 670 O O . ASN A 1 92 ? -21.391 -4.019 31.347 1.00 97.44 92 ASN A O 1
ATOM 674 N N . VAL A 1 93 ? -20.238 -5.710 32.269 1.00 97.50 93 VAL A N 1
ATOM 675 C CA . VAL A 1 93 ? -19.952 -6.373 30.992 1.00 97.50 93 VAL A CA 1
ATOM 676 C C . VAL A 1 93 ? -21.223 -7.061 30.493 1.00 97.50 93 VAL A C 1
ATOM 678 O O . VAL A 1 93 ? -21.762 -7.936 31.169 1.00 97.50 93 VAL A O 1
ATOM 681 N N . VAL A 1 94 ? -21.699 -6.663 29.312 1.00 97.69 94 VAL A N 1
ATOM 682 C CA . VAL A 1 94 ? -22.961 -7.158 28.723 1.00 97.69 94 VAL A CA 1
ATOM 683 C C . VAL A 1 94 ? -22.765 -8.115 27.545 1.00 97.69 94 VAL A C 1
ATOM 685 O O . VAL A 1 94 ? -23.727 -8.723 27.084 1.00 97.69 94 VAL A O 1
ATOM 688 N N . GLY A 1 95 ? -21.536 -8.266 27.054 1.00 97.62 95 GLY A N 1
ATOM 689 C CA . GLY A 1 95 ? -21.216 -9.132 25.923 1.00 97.62 95 GLY A CA 1
ATOM 690 C C . GLY A 1 95 ? -19.736 -9.085 25.554 1.00 97.62 95 GLY A C 1
ATOM 691 O O . GLY A 1 95 ? -18.952 -8.377 26.184 1.00 97.62 95 GLY A O 1
ATOM 692 N N . THR A 1 96 ? -19.373 -9.847 24.525 1.00 96.31 96 THR A N 1
ATOM 693 C CA . THR A 1 96 ? -18.014 -9.946 23.973 1.00 96.31 96 THR A CA 1
ATOM 694 C C . THR A 1 96 ? -18.075 -9.990 22.447 1.00 96.31 96 THR A C 1
ATOM 696 O O . THR A 1 96 ? -19.034 -10.529 21.893 1.00 96.31 96 THR A O 1
ATOM 699 N N . ALA A 1 97 ? -17.050 -9.467 21.776 1.00 92.44 97 ALA A N 1
ATOM 700 C CA . ALA A 1 97 ? -16.874 -9.537 20.325 1.00 92.44 97 ALA A CA 1
ATOM 701 C C . ALA A 1 97 ? -15.455 -10.041 20.005 1.00 92.44 97 ALA A C 1
ATOM 703 O O . ALA A 1 97 ? -14.539 -9.776 20.786 1.00 92.44 97 ALA A O 1
ATOM 704 N N . PHE A 1 98 ? -15.303 -10.775 18.898 1.00 80.31 98 PHE A N 1
ATOM 705 C CA . PHE A 1 98 ? -14.049 -11.383 18.436 1.00 80.31 98 PHE A CA 1
ATOM 706 C C . PHE A 1 98 ? -13.845 -11.092 16.951 1.00 80.31 98 PHE A C 1
ATOM 708 O O . PHE A 1 98 ? -14.871 -11.089 16.230 1.00 80.31 98 PHE A O 1
#

Secondary structure (DSSP, 8-state):
--PPPPPHHHHHTTT----TTPPPHHHHHHHHHHTPPPP-------GGG-TTPPPSS----SS-SSSS---SSSS----GGG--SSS-----------

pLDDT: mean 86.58, std 14.76, range [40.09, 98.06]

Sequence (98 aa):
MSNPVRTLSSVVSCLSDYDPDALPVAQARDIIADFIEPIDAVEHVALPAALGRVLAADVISPADVPAHDNSAMDGYAFASSDLTTQTDLTLNVVGTAF

Radius of gyration: 35.11 Å; chains: 1; bounding box: 85×35×69 Å

Foldseek 3Di:
DDDDDQDPVNVVVVVPPDDVPDDPPVNVVVVVVVPDDDDQDDDDDDPVPCPPPDDNDDDDDPADVVNDDDDPDDDDDDDPVQDDPPDDDDDDDDDDDD